Protein AF-C6B8P1-F1 (afdb_monomer_lite)

pLDDT: mean 81.78, std 20.17, range [37.25, 97.69]

Organism: Rhizobium leguminosarum bv. trifolii (strain WSM1325) (NCBI:txid395491)

Structure (mmCIF, N/CA/C/O backbone):
data_AF-C6B8P1-F1
#
_entry.id   AF-C6B8P1-F1
#
loop_
_atom_site.group_PDB
_atom_site.id
_atom_site.type_symbol
_atom_site.label_atom_id
_atom_site.label_alt_id
_atom_site.label_comp_id
_atom_site.label_asym_id
_atom_site.label_entity_id
_atom_site.label_seq_id
_atom_site.pdbx_PDB_ins_code
_atom_site.Cartn_x
_atom_site.Cartn_y
_atom_site.Cartn_z
_atom_site.occupancy
_atom_site.B_iso_or_equiv
_atom_site.auth_seq_id
_atom_site.auth_comp_id
_atom_site.auth_asym_id
_atom_site.auth_atom_id
_atom_site.pdbx_PDB_model_num
ATOM 1 N N . MET A 1 1 ? 1.875 35.845 3.578 1.00 37.25 1 MET A N 1
ATOM 2 C CA . MET A 1 1 ? 2.535 34.590 3.991 1.00 37.25 1 MET A CA 1
ATOM 3 C C . MET A 1 1 ? 3.600 34.291 2.957 1.00 37.25 1 MET A C 1
ATOM 5 O O . MET A 1 1 ? 3.267 34.181 1.786 1.00 37.25 1 MET A O 1
ATOM 9 N N . ASP A 1 2 ? 4.862 34.320 3.372 1.00 40.69 2 ASP A N 1
ATOM 10 C CA . ASP A 1 2 ? 6.037 34.169 2.511 1.00 40.69 2 ASP A CA 1
ATOM 11 C C . ASP A 1 2 ? 6.458 32.689 2.495 1.00 40.69 2 ASP A C 1
ATOM 13 O O . ASP A 1 2 ? 6.724 32.115 3.548 1.00 40.69 2 ASP A O 1
ATOM 17 N N . PHE A 1 3 ? 6.473 32.062 1.316 1.00 51.00 3 PHE A N 1
ATOM 18 C CA . PHE A 1 3 ? 6.819 30.646 1.115 1.00 51.00 3 PHE A CA 1
ATOM 19 C C . PHE A 1 3 ? 8.335 30.409 0.940 1.00 51.00 3 PHE A C 1
ATOM 21 O O . PHE A 1 3 ? 8.756 29.322 0.549 1.00 51.00 3 PHE A O 1
ATOM 28 N N . LYS A 1 4 ? 9.191 31.396 1.236 1.00 53.03 4 LYS A N 1
ATOM 29 C CA . LYS A 1 4 ? 10.653 31.296 1.052 1.00 53.03 4 LYS A CA 1
ATOM 30 C C . LYS A 1 4 ? 11.397 30.403 2.052 1.00 53.03 4 LYS A C 1
ATOM 32 O O . LYS A 1 4 ? 12.612 30.263 1.941 1.00 53.03 4 LYS A O 1
ATOM 37 N N . THR A 1 5 ? 10.721 29.770 3.010 1.00 48.81 5 THR A N 1
ATOM 38 C CA . THR A 1 5 ? 11.385 28.967 4.058 1.00 48.81 5 THR A CA 1
ATOM 39 C C . THR A 1 5 ? 11.462 27.461 3.778 1.00 48.81 5 THR A C 1
ATOM 41 O O . THR A 1 5 ? 12.044 26.740 4.580 1.00 48.81 5 THR A O 1
ATOM 44 N N . LEU A 1 6 ? 10.970 26.974 2.633 1.00 47.81 6 LEU A N 1
ATOM 45 C CA . LEU A 1 6 ? 11.053 25.549 2.259 1.00 47.81 6 LEU A CA 1
ATOM 46 C C . LEU A 1 6 ? 12.353 25.147 1.523 1.00 47.81 6 LEU A C 1
ATOM 48 O O . LEU A 1 6 ? 12.455 24.035 1.027 1.00 47.81 6 LEU A O 1
ATOM 52 N N . GLN A 1 7 ? 13.380 26.005 1.475 1.00 43.84 7 GLN A N 1
ATOM 53 C CA . GLN A 1 7 ? 14.667 25.718 0.805 1.00 43.84 7 GLN A CA 1
ATOM 54 C C . GLN A 1 7 ? 15.738 25.063 1.704 1.00 43.84 7 GLN A C 1
ATOM 56 O O . GLN A 1 7 ? 16.932 25.295 1.519 1.00 43.84 7 GLN A O 1
ATOM 61 N N . LYS A 1 8 ? 15.359 24.273 2.717 1.00 45.25 8 LYS A N 1
ATOM 62 C CA . LYS A 1 8 ? 16.341 23.633 3.619 1.00 45.25 8 LYS A CA 1
ATOM 63 C C . LYS A 1 8 ? 16.007 22.194 3.996 1.00 45.25 8 LYS A C 1
ATOM 65 O O . LYS A 1 8 ? 16.057 21.835 5.160 1.00 45.25 8 LYS A O 1
ATOM 70 N N . LEU A 1 9 ? 15.718 21.380 2.998 1.00 48.38 9 LEU A N 1
ATOM 71 C CA . LEU A 1 9 ? 16.111 19.975 2.869 1.00 48.38 9 LEU A CA 1
ATOM 72 C C . LEU A 1 9 ? 16.194 19.827 1.344 1.00 48.38 9 LEU A C 1
ATOM 74 O O . LEU A 1 9 ? 15.307 20.298 0.652 1.00 48.38 9 LEU A O 1
ATOM 78 N N . GLU A 1 10 ? 17.301 19.460 0.719 1.00 44.62 10 GLU A N 1
ATOM 79 C CA . GLU A 1 10 ? 17.561 18.067 0.368 1.00 44.62 10 GLU A CA 1
ATOM 80 C C . GLU A 1 10 ? 18.940 18.002 -0.314 1.00 44.62 10 GLU A C 1
ATOM 82 O O . GLU A 1 10 ? 19.068 17.782 -1.513 1.00 44.62 10 GLU A O 1
ATOM 87 N N . SER A 1 11 ? 20.014 18.156 0.459 1.00 49.09 11 SER A N 1
ATOM 88 C CA . SER A 1 11 ? 21.269 17.477 0.112 1.00 49.09 11 SER A CA 1
ATOM 89 C C . SER A 1 11 ? 21.192 16.071 0.699 1.00 49.09 11 SER A C 1
ATOM 91 O O . SER A 1 11 ? 21.906 15.738 1.644 1.00 49.09 11 SER A O 1
ATOM 93 N N . MET A 1 12 ? 20.237 15.273 0.217 1.00 46.00 12 MET A N 1
ATOM 94 C CA . MET A 1 12 ? 20.162 13.865 0.584 1.00 46.00 12 MET A CA 1
ATOM 95 C C . MET A 1 12 ? 21.366 13.141 -0.048 1.00 46.00 12 MET A C 1
ATOM 97 O O . MET A 1 12 ? 21.635 13.346 -1.233 1.00 46.00 12 MET A O 1
ATOM 101 N N . PRO A 1 13 ? 22.138 12.341 0.714 1.00 42.12 13 PRO A N 1
ATOM 102 C CA . PRO A 1 13 ? 23.289 11.612 0.180 1.00 42.12 13 PRO A CA 1
ATOM 103 C C . PRO A 1 13 ? 22.873 10.751 -1.020 1.00 42.12 13 PRO A C 1
ATOM 105 O O . PRO A 1 13 ? 21.767 10.227 -1.038 1.00 42.12 13 PRO A O 1
ATOM 108 N N . GLY A 1 14 ? 23.752 10.562 -2.011 1.00 44.81 14 GLY A N 1
ATOM 109 C CA . GLY A 1 14 ? 23.454 9.822 -3.255 1.00 44.81 14 GLY A CA 1
ATOM 110 C C . GLY A 1 14 ? 22.941 8.380 -3.073 1.00 44.81 14 GLY A C 1
ATOM 111 O O . GLY A 1 14 ? 22.406 7.800 -4.007 1.00 44.81 14 GLY A O 1
ATOM 112 N N . SER A 1 15 ? 23.014 7.818 -1.862 1.00 45.06 15 SER A N 1
ATOM 113 C CA . SER A 1 15 ? 22.348 6.569 -1.453 1.00 45.06 15 SER A CA 1
ATOM 114 C C . SER A 1 15 ? 20.830 6.700 -1.213 1.00 45.06 15 SER A C 1
ATOM 116 O O . SER A 1 15 ? 20.162 5.704 -0.934 1.00 45.06 15 SER A O 1
ATOM 118 N N . MET A 1 16 ? 20.292 7.918 -1.305 1.00 45.12 16 MET A N 1
ATOM 119 C CA . MET A 1 16 ? 18.873 8.282 -1.248 1.00 45.12 16 MET A CA 1
ATOM 120 C C . MET A 1 16 ? 18.324 8.730 -2.606 1.00 45.12 16 MET A C 1
ATOM 122 O O . MET A 1 16 ? 17.133 9.015 -2.706 1.00 45.12 16 MET A O 1
ATOM 126 N N . GLN A 1 17 ? 19.146 8.759 -3.663 1.00 44.03 17 GLN A N 1
ATOM 127 C CA . GLN A 1 17 ? 18.602 8.765 -5.016 1.00 44.03 17 GLN A CA 1
ATOM 128 C C . GLN A 1 17 ? 17.941 7.405 -5.215 1.00 44.03 17 GLN A C 1
ATOM 130 O O . GLN A 1 17 ? 18.605 6.405 -5.489 1.00 44.03 17 GLN A O 1
ATOM 135 N N . ALA A 1 18 ? 16.628 7.356 -4.984 1.00 57.00 18 ALA A N 1
ATOM 136 C CA . ALA A 1 18 ? 15.815 6.226 -5.374 1.00 57.00 18 ALA A CA 1
ATOM 137 C C . ALA A 1 18 ? 16.078 6.016 -6.864 1.00 57.00 18 ALA A C 1
ATOM 139 O O . ALA A 1 18 ? 15.688 6.834 -7.698 1.00 57.00 18 ALA A O 1
ATOM 140 N N . LYS A 1 19 ? 16.818 4.955 -7.190 1.00 58.81 19 LYS A N 1
ATOM 141 C CA . LYS A 1 19 ? 16.920 4.486 -8.564 1.00 58.81 19 LYS A CA 1
ATOM 142 C C . LYS A 1 19 ? 15.482 4.397 -9.095 1.00 58.81 19 LYS A C 1
ATOM 144 O O . LYS A 1 19 ? 14.628 3.914 -8.342 1.00 58.81 19 LYS A O 1
ATOM 149 N N . PRO A 1 20 ? 15.197 4.880 -10.317 1.00 63.44 20 PRO A N 1
ATOM 150 C CA . PRO A 1 20 ? 13.892 4.682 -10.924 1.00 63.44 20 PRO A CA 1
ATOM 151 C C . PRO A 1 20 ? 13.538 3.203 -10.803 1.00 63.44 20 PRO A C 1
ATOM 153 O O . PRO A 1 20 ? 14.310 2.346 -11.243 1.00 63.44 20 PRO A O 1
ATOM 156 N N . ARG A 1 21 ? 12.450 2.927 -10.088 1.00 74.00 21 ARG A N 1
ATOM 157 C CA . ARG A 1 21 ? 11.935 1.575 -9.913 1.00 74.00 21 ARG A CA 1
ATOM 158 C C . ARG A 1 21 ? 11.324 1.129 -11.225 1.00 74.00 21 ARG A C 1
ATOM 160 O O . ARG A 1 21 ? 10.733 1.954 -11.923 1.00 74.00 21 ARG A O 1
ATOM 167 N N . ASP A 1 22 ? 11.480 -0.144 -11.562 1.00 84.94 22 ASP A N 1
ATOM 168 C CA . ASP A 1 22 ? 10.717 -0.699 -12.674 1.00 84.94 22 ASP A CA 1
ATOM 169 C C . ASP A 1 22 ? 9.231 -0.635 -12.277 1.00 84.94 22 ASP A C 1
ATOM 171 O O . ASP A 1 22 ? 8.893 -1.116 -11.198 1.00 84.94 22 ASP A O 1
ATOM 175 N N . PRO A 1 23 ? 8.338 -0.007 -13.060 1.00 86.50 23 PRO A N 1
ATOM 176 C CA . PRO A 1 23 ? 6.921 0.088 -12.706 1.00 86.50 23 PRO A CA 1
ATOM 177 C C . PRO A 1 23 ? 6.267 -1.283 -12.477 1.00 86.50 23 PRO A C 1
ATOM 179 O O . PRO A 1 23 ? 5.310 -1.370 -11.704 1.00 86.50 23 PRO A O 1
ATOM 182 N N . GLU A 1 24 ? 6.807 -2.339 -13.090 1.00 90.56 24 GLU A N 1
ATOM 183 C CA . GLU A 1 24 ? 6.347 -3.715 -12.924 1.00 90.56 24 GLU A CA 1
ATOM 184 C C . GLU A 1 24 ? 6.927 -4.397 -11.675 1.00 90.56 24 GLU A C 1
ATOM 186 O O . GLU A 1 24 ? 6.477 -5.485 -11.313 1.00 90.56 24 GLU A O 1
ATOM 191 N N . GLU A 1 25 ? 7.902 -3.807 -10.977 1.00 92.44 25 GLU A N 1
ATOM 192 C CA . GLU A 1 25 ? 8.454 -4.418 -9.767 1.00 92.44 25 GLU A CA 1
ATOM 193 C C . GLU A 1 25 ? 7.454 -4.360 -8.605 1.00 92.44 25 GLU A C 1
ATOM 195 O O . GLU A 1 25 ? 6.797 -3.342 -8.366 1.00 92.44 25 GLU A O 1
ATOM 200 N N . ASP A 1 26 ? 7.348 -5.461 -7.858 1.00 93.31 26 ASP A N 1
ATOM 201 C CA . ASP A 1 26 ? 6.585 -5.483 -6.613 1.00 93.31 26 ASP A CA 1
ATOM 202 C C . A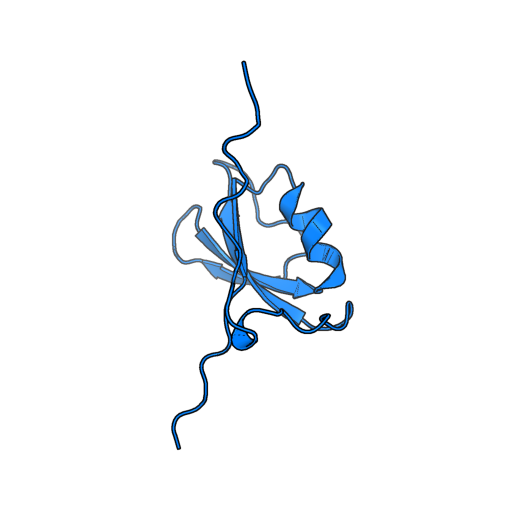SP A 1 26 ? 7.417 -4.864 -5.487 1.00 93.31 26 ASP A C 1
ATOM 204 O O . ASP A 1 26 ? 8.554 -5.265 -5.222 1.00 93.31 26 ASP A O 1
ATOM 208 N N . VAL A 1 27 ? 6.829 -3.899 -4.789 1.00 93.50 27 VAL A N 1
ATOM 209 C CA . VAL A 1 27 ? 7.443 -3.212 -3.657 1.00 93.50 27 VAL A CA 1
ATOM 210 C C . VAL A 1 27 ? 6.677 -3.468 -2.371 1.00 93.50 27 VAL A C 1
ATOM 212 O O . VAL A 1 27 ? 5.458 -3.638 -2.359 1.00 93.50 27 VAL A O 1
ATOM 215 N N . LEU A 1 28 ? 7.408 -3.459 -1.257 1.00 95.12 28 LEU A N 1
ATOM 216 C CA . LEU A 1 28 ? 6.836 -3.630 0.071 1.00 95.12 28 LEU A CA 1
ATOM 217 C C . LEU A 1 28 ? 6.429 -2.294 0.668 1.00 95.12 28 LEU A C 1
ATOM 219 O O . LEU A 1 28 ? 7.265 -1.412 0.870 1.00 95.12 28 LEU A O 1
ATOM 223 N N . VAL A 1 29 ? 5.162 -2.181 1.036 1.00 95.50 29 VAL A N 1
ATOM 224 C CA . VAL A 1 29 ? 4.594 -0.992 1.663 1.00 95.50 29 VAL A CA 1
ATOM 225 C C . VAL A 1 29 ? 4.036 -1.318 3.039 1.00 95.50 29 VAL A C 1
ATOM 227 O O . VAL A 1 29 ? 3.482 -2.391 3.282 1.00 95.50 29 VAL A O 1
ATOM 230 N N . LEU A 1 30 ? 4.190 -0.367 3.948 1.00 96.69 30 LEU A N 1
ATOM 231 C CA . LEU A 1 30 ? 3.485 -0.319 5.215 1.00 96.69 30 LEU A CA 1
ATOM 232 C C . LEU A 1 30 ? 2.374 0.720 5.088 1.00 96.69 30 LEU A C 1
ATOM 234 O O . LEU A 1 30 ? 2.643 1.873 4.761 1.00 96.69 30 LEU A O 1
ATOM 238 N N . LEU A 1 31 ? 1.141 0.308 5.341 1.00 96.94 31 LEU A N 1
ATOM 239 C CA . LEU A 1 31 ? -0.062 1.108 5.166 1.00 96.94 31 LEU A CA 1
ATOM 240 C C . LEU A 1 31 ? -0.724 1.336 6.514 1.00 96.94 31 LEU A C 1
ATOM 242 O O . LEU A 1 31 ? -0.919 0.384 7.271 1.00 96.94 31 LEU A O 1
ATOM 246 N N . LYS A 1 32 ? -1.135 2.574 6.770 1.00 97.44 32 LYS A N 1
ATOM 247 C CA . LYS A 1 32 ? -2.139 2.894 7.777 1.00 97.44 32 LYS A CA 1
ATOM 248 C C . LYS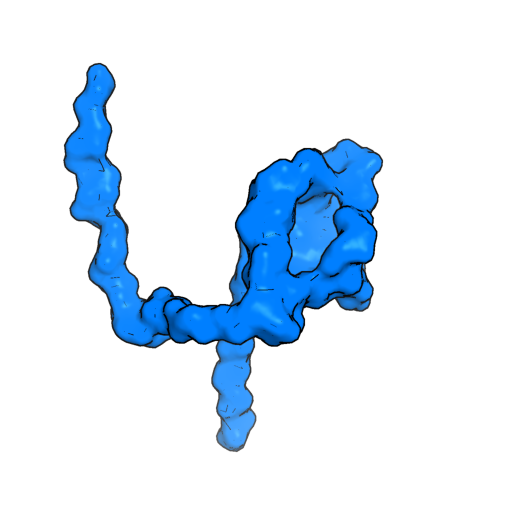 A 1 32 ? -3.452 3.190 7.064 1.00 97.44 32 LYS A C 1
ATOM 250 O O . LYS A 1 32 ? -3.520 4.097 6.236 1.00 97.44 32 LYS A O 1
ATOM 255 N N . LEU A 1 33 ? -4.480 2.413 7.370 1.00 97.69 33 LEU A N 1
ATOM 256 C CA . LEU A 1 33 ? -5.825 2.574 6.835 1.00 97.69 33 LEU A CA 1
ATOM 257 C C . LEU A 1 33 ? -6.601 3.601 7.654 1.00 97.69 33 LEU A C 1
ATOM 259 O O . LEU A 1 33 ? -6.459 3.676 8.873 1.00 97.69 33 LEU A O 1
ATOM 263 N N . ARG A 1 34 ? -7.494 4.335 6.995 1.00 96.62 34 ARG A N 1
ATOM 264 C CA . ARG A 1 34 ? -8.507 5.124 7.698 1.00 96.62 34 ARG A CA 1
ATOM 265 C C . ARG A 1 34 ? -9.493 4.198 8.410 1.00 96.62 34 ARG A C 1
ATOM 267 O O . ARG A 1 34 ? -9.788 3.095 7.947 1.00 96.62 34 ARG A O 1
ATOM 274 N N . ASN A 1 35 ? -10.051 4.664 9.524 1.00 94.06 35 ASN A N 1
ATOM 275 C CA . ASN A 1 35 ? -10.992 3.880 10.326 1.00 94.06 35 ASN A CA 1
ATOM 276 C C . ASN A 1 35 ? -12.182 3.372 9.498 1.00 94.06 35 ASN A C 1
ATOM 278 O O . ASN A 1 35 ? -12.861 4.148 8.831 1.00 94.06 35 ASN A O 1
ATOM 282 N N . GLY A 1 36 ? -12.447 2.065 9.575 1.00 91.44 36 GLY A N 1
ATOM 283 C CA . GLY A 1 36 ? -13.554 1.418 8.865 1.00 91.44 36 GLY A CA 1
ATOM 284 C C . GLY A 1 36 ? -13.290 1.125 7.384 1.00 91.44 36 GLY A C 1
ATOM 285 O O . GLY A 1 36 ? -14.134 0.501 6.744 1.00 91.44 36 GLY A O 1
ATOM 286 N N . HIS A 1 37 ? -12.133 1.519 6.842 1.00 95.69 37 HIS A N 1
ATOM 287 C CA . HIS A 1 37 ? -11.747 1.178 5.478 1.00 95.69 37 HIS A CA 1
ATOM 288 C C . HIS A 1 37 ? -11.052 -0.186 5.397 1.00 95.69 37 HIS A C 1
ATOM 290 O O . HIS A 1 37 ? -10.462 -0.689 6.356 1.00 95.69 37 HIS A O 1
ATOM 296 N N . SER A 1 38 ? -11.133 -0.794 4.215 1.00 94.56 38 SER A N 1
ATOM 297 C CA . SER A 1 38 ? -10.457 -2.049 3.888 1.00 94.56 38 SER A CA 1
ATOM 298 C C . SER A 1 38 ? -9.220 -1.793 3.029 1.00 94.56 38 SER A C 1
ATOM 300 O O . SER A 1 38 ? -9.046 -0.708 2.478 1.00 94.56 38 SER A O 1
ATOM 302 N N . VAL A 1 39 ? -8.343 -2.794 2.941 1.00 95.56 39 VAL A N 1
ATOM 303 C CA . VAL A 1 39 ? -7.161 -2.735 2.072 1.00 95.56 39 VAL A CA 1
ATOM 304 C C . VAL A 1 39 ? -7.633 -2.652 0.614 1.00 95.56 39 VAL A C 1
ATOM 306 O O . VAL A 1 39 ? -8.466 -3.478 0.226 1.00 95.56 39 VAL A O 1
ATOM 309 N N . PRO A 1 40 ? -7.124 -1.708 -0.198 1.00 96.00 40 PRO A N 1
ATOM 310 C CA . PRO A 1 40 ? -7.505 -1.614 -1.602 1.00 96.00 40 PRO A CA 1
ATOM 311 C C . PRO A 1 40 ? -7.188 -2.901 -2.374 1.00 96.00 40 PRO A C 1
ATOM 313 O O . PRO A 1 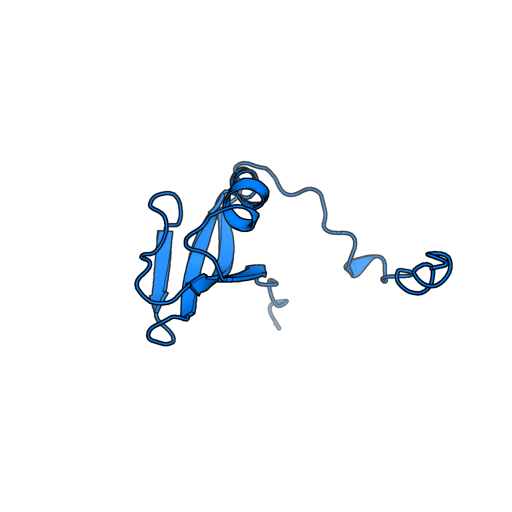40 ? -6.147 -3.515 -2.164 1.00 96.00 40 PRO A O 1
ATOM 316 N N . GLY A 1 41 ? -8.058 -3.303 -3.305 1.00 96.69 41 GLY A N 1
ATOM 317 C CA . GLY A 1 41 ? -7.940 -4.601 -3.993 1.00 96.69 41 GLY A CA 1
ATOM 318 C C . GLY A 1 41 ? -6.709 -4.769 -4.895 1.00 96.69 41 GLY A C 1
ATOM 319 O O . GLY A 1 41 ? -6.395 -5.890 -5.283 1.00 96.69 41 GLY A O 1
ATOM 320 N N . TYR A 1 42 ? -6.014 -3.677 -5.226 1.00 94.88 42 TYR A N 1
ATOM 321 C CA . TYR A 1 42 ? -4.754 -3.692 -5.980 1.00 94.88 42 TYR A CA 1
ATOM 322 C C . TYR A 1 42 ? -3.516 -3.855 -5.079 1.00 94.88 42 TYR A C 1
ATOM 324 O O . TYR A 1 42 ? -2.408 -4.010 -5.581 1.00 94.88 42 TYR A O 1
ATOM 332 N N . VAL A 1 43 ? -3.694 -3.853 -3.755 1.00 96.69 43 VAL A N 1
ATOM 333 C CA . VAL A 1 43 ? -2.645 -4.179 -2.787 1.00 96.69 43 VAL A CA 1
ATOM 334 C C . VAL A 1 43 ? -2.807 -5.634 -2.371 1.00 96.69 43 VAL A C 1
ATOM 336 O O . VAL A 1 43 ? -3.876 -6.048 -1.921 1.00 96.69 43 VAL A O 1
ATOM 339 N N . ARG A 1 44 ? -1.730 -6.416 -2.448 1.00 97.56 44 ARG A N 1
ATOM 340 C CA . ARG A 1 44 ? -1.682 -7.769 -1.889 1.00 97.56 44 ARG A CA 1
ATOM 341 C C . ARG A 1 44 ? -1.277 -7.689 -0.410 1.00 97.56 44 ARG A C 1
ATOM 343 O O . ARG A 1 44 ? -0.106 -7.439 -0.124 1.00 97.56 44 ARG A O 1
ATOM 350 N N . PRO A 1 45 ? -2.188 -7.899 0.558 1.00 95.94 45 PRO A N 1
ATOM 351 C CA . PRO A 1 45 ? -1.833 -7.847 1.973 1.00 95.94 45 PRO A CA 1
ATOM 352 C C . PRO A 1 45 ? -0.912 -9.016 2.349 1.00 95.94 45 PRO A C 1
ATOM 354 O O . PRO A 1 45 ? -1.169 -10.161 1.981 1.00 95.94 45 PRO A O 1
ATOM 357 N N . ARG A 1 46 ? 0.143 -8.730 3.120 1.00 96.12 46 ARG A N 1
ATOM 358 C CA . ARG A 1 46 ? 1.078 -9.728 3.663 1.00 96.12 46 ARG A CA 1
ATOM 359 C C . ARG A 1 46 ? 0.800 -10.043 5.121 1.00 96.12 46 ARG A C 1
ATOM 361 O O . ARG A 1 46 ? 0.695 -11.206 5.492 1.00 96.12 46 ARG A O 1
ATOM 368 N N . ALA A 1 47 ? 0.716 -9.009 5.952 1.00 94.88 47 ALA A N 1
ATOM 369 C CA . ALA A 1 47 ? 0.452 -9.161 7.373 1.00 94.88 47 ALA A CA 1
ATOM 370 C C . ALA A 1 47 ? -0.323 -7.960 7.907 1.00 94.88 47 ALA A C 1
ATOM 372 O O . ALA A 1 47 ? -0.111 -6.822 7.494 1.00 94.88 47 ALA A O 1
ATOM 373 N N . ARG A 1 48 ? -1.203 -8.217 8.873 1.00 95.81 48 ARG A N 1
ATOM 374 C CA . ARG A 1 48 ? -1.880 -7.171 9.632 1.00 95.81 48 ARG A CA 1
ATOM 375 C C . ARG A 1 48 ? -1.168 -7.000 10.972 1.00 95.81 48 ARG A C 1
ATOM 377 O O . ARG A 1 48 ? -1.077 -7.953 11.737 1.00 95.81 48 ARG A O 1
ATOM 384 N N . ILE A 1 49 ? -0.631 -5.806 11.210 1.00 94.19 49 ILE A N 1
ATOM 385 C CA . ILE A 1 49 ? 0.176 -5.475 12.395 1.00 94.19 49 ILE A CA 1
ATOM 386 C C . ILE A 1 49 ? -0.726 -4.954 13.520 1.00 94.19 49 ILE 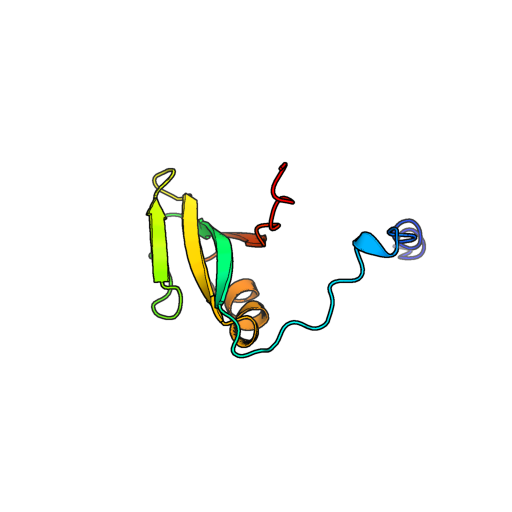A C 1
ATOM 388 O O . ILE A 1 49 ? -0.550 -5.322 14.677 1.00 94.19 49 ILE A O 1
ATOM 392 N N . SER A 1 50 ? -1.726 -4.143 13.173 1.00 92.56 50 SER A N 1
ATOM 393 C CA . SER A 1 50 ? -2.802 -3.682 14.062 1.00 92.56 50 SER A CA 1
ATOM 394 C C . SER A 1 50 ? -4.119 -3.617 13.283 1.00 92.56 50 SER A C 1
ATOM 396 O O . SER A 1 50 ? -4.155 -3.938 12.097 1.00 92.56 50 SER A O 1
ATOM 398 N N . GLY A 1 51 ? -5.221 -3.208 13.921 1.00 89.81 51 GLY A N 1
ATOM 399 C CA . GLY A 1 51 ? -6.514 -3.081 13.233 1.00 89.81 51 GLY A CA 1
ATOM 400 C C . GLY A 1 51 ? -6.439 -2.227 11.958 1.00 89.81 51 GLY A C 1
ATOM 401 O O . GLY A 1 51 ? -6.993 -2.605 10.926 1.00 89.81 51 GLY A O 1
ATOM 402 N N . ASP A 1 52 ? -5.682 -1.135 12.017 1.00 95.50 52 ASP A N 1
ATOM 403 C CA . ASP A 1 52 ? -5.496 -0.140 10.963 1.00 95.50 52 ASP A CA 1
ATOM 404 C C . ASP A 1 52 ? -4.150 -0.244 10.223 1.00 95.50 52 ASP A C 1
ATOM 406 O O . ASP A 1 52 ? -4.035 0.307 9.133 1.00 95.50 52 ASP A O 1
ATOM 410 N N . ILE A 1 53 ? -3.145 -0.964 10.739 1.00 96.44 53 ILE A N 1
ATOM 411 C CA . ILE A 1 53 ? -1.816 -1.058 10.111 1.00 96.44 53 ILE A CA 1
ATOM 412 C C . ILE A 1 53 ? -1.621 -2.402 9.407 1.00 96.44 53 ILE A C 1
ATOM 414 O O . ILE A 1 53 ? -1.749 -3.474 10.007 1.00 96.44 53 ILE A O 1
ATOM 418 N N . VAL A 1 54 ? -1.247 -2.349 8.129 1.00 96.81 54 VAL A N 1
ATOM 419 C CA . VAL A 1 54 ? -1.066 -3.514 7.253 1.00 96.81 54 VAL A CA 1
ATOM 420 C C . VAL A 1 54 ? 0.237 -3.390 6.475 1.00 96.81 54 VAL A C 1
ATOM 422 O O . VAL A 1 54 ? 0.526 -2.337 5.920 1.00 96.81 54 VAL A O 1
ATOM 425 N N . SER A 1 55 ? 1.011 -4.468 6.382 1.00 96.81 55 SER A N 1
ATOM 426 C CA . SER A 1 55 ? 2.056 -4.590 5.367 1.00 96.81 55 SER A CA 1
ATOM 427 C C . SER A 1 55 ? 1.495 -5.255 4.113 1.00 96.81 55 SER A C 1
ATOM 429 O O . SER A 1 55 ? 0.704 -6.201 4.197 1.00 96.81 55 SER A O 1
ATOM 431 N N . GLY A 1 56 ? 1.897 -4.771 2.944 1.00 96.38 56 GLY A N 1
ATOM 432 C CA . GLY A 1 56 ? 1.419 -5.267 1.661 1.00 96.38 56 GLY A CA 1
ATOM 433 C C . GLY A 1 56 ? 2.456 -5.147 0.555 1.00 96.38 56 GLY A C 1
ATOM 434 O O . GLY A 1 56 ? 3.473 -4.471 0.703 1.00 96.38 56 GLY A O 1
ATOM 435 N N . GLU A 1 57 ? 2.181 -5.837 -0.541 1.00 97.31 57 GLU A N 1
ATOM 436 C CA . GLU A 1 57 ? 2.896 -5.740 -1.809 1.00 97.31 57 GLU A CA 1
ATOM 437 C C . GLU A 1 57 ? 2.022 -5.009 -2.825 1.00 97.31 57 GLU A C 1
ATOM 439 O O . GLU A 1 57 ? 0.805 -5.213 -2.875 1.00 97.31 57 GLU A O 1
ATOM 444 N N . ILE A 1 58 ? 2.647 -4.151 -3.619 1.00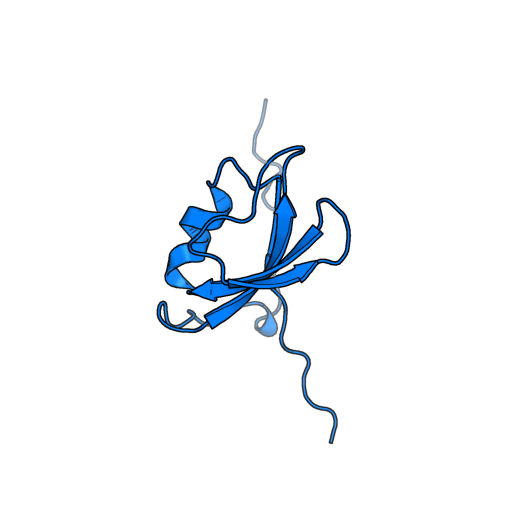 96.38 58 ILE A N 1
ATOM 445 C CA . ILE A 1 58 ? 2.012 -3.382 -4.689 1.00 96.38 58 ILE A CA 1
ATOM 446 C C . ILE A 1 58 ? 3.025 -3.190 -5.820 1.00 96.38 58 ILE A C 1
ATOM 448 O O . ILE A 1 58 ? 4.227 -3.159 -5.558 1.00 96.38 58 ILE A O 1
ATOM 452 N N . ARG A 1 59 ? 2.562 -3.028 -7.061 1.00 95.94 59 ARG A N 1
ATOM 453 C CA . ARG A 1 59 ? 3.422 -2.597 -8.167 1.00 95.94 59 ARG A CA 1
ATOM 454 C C . ARG A 1 59 ? 3.952 -1.190 -7.914 1.00 95.94 59 ARG A C 1
ATOM 456 O O . ARG A 1 59 ? 3.211 -0.318 -7.457 1.00 95.94 59 ARG A O 1
ATOM 463 N N . ALA A 1 60 ? 5.211 -0.935 -8.258 1.00 93.25 60 ALA A N 1
ATOM 464 C CA . ALA A 1 60 ? 5.789 0.401 -8.138 1.00 93.25 60 ALA A CA 1
ATOM 465 C C . ALA A 1 60 ? 5.014 1.451 -8.960 1.00 93.25 60 ALA A C 1
ATOM 467 O O . ALA A 1 60 ? 4.894 2.593 -8.518 1.00 93.25 60 ALA A O 1
ATOM 468 N N . GLY A 1 61 ? 4.433 1.061 -10.103 1.00 93.25 61 GLY A N 1
ATOM 469 C CA . GLY A 1 61 ? 3.581 1.931 -10.922 1.00 93.25 61 GLY A CA 1
ATOM 470 C C . GLY A 1 61 ? 2.274 2.378 -10.250 1.00 93.25 61 GLY A C 1
ATOM 471 O O . GLY A 1 61 ? 1.726 3.411 -10.620 1.00 93.25 61 GLY A O 1
ATOM 472 N N . ASP A 1 62 ? 1.798 1.661 -9.229 1.00 95.31 62 ASP A N 1
ATOM 473 C CA . ASP A 1 62 ? 0.564 1.995 -8.505 1.00 95.31 62 ASP A CA 1
ATOM 474 C C . ASP A 1 62 ? 0.823 2.838 -7.235 1.00 95.31 62 ASP A C 1
ATOM 476 O O . ASP A 1 62 ? -0.105 3.114 -6.473 1.00 95.31 62 ASP A O 1
ATOM 480 N N . LEU A 1 63 ? 2.066 3.270 -6.975 1.00 93.50 63 LEU A N 1
ATOM 481 C CA . LEU A 1 63 ? 2.403 4.048 -5.773 1.00 93.50 63 LEU A CA 1
ATOM 482 C C . LEU A 1 63 ? 1.711 5.417 -5.722 1.00 93.50 63 LEU A C 1
ATOM 484 O O . LEU A 1 63 ? 1.290 5.837 -4.646 1.00 93.50 63 LEU A O 1
ATOM 488 N N . GLU A 1 64 ? 1.572 6.104 -6.859 1.00 92.81 64 GLU A N 1
ATOM 489 C CA . GLU A 1 64 ? 0.842 7.381 -6.920 1.00 92.81 64 GLU A CA 1
ATOM 490 C C . GLU A 1 64 ? -0.641 7.169 -6.609 1.00 92.81 64 GLU A C 1
ATOM 492 O O . GLU A 1 64 ? -1.208 7.840 -5.751 1.00 92.81 64 GLU A O 1
ATOM 497 N N . ARG A 1 65 ? -1.244 6.138 -7.211 1.00 95.31 65 ARG A N 1
ATOM 498 C CA . ARG A 1 65 ? -2.624 5.738 -6.925 1.00 95.31 65 ARG A CA 1
ATOM 499 C C . ARG A 1 65 ? -2.837 5.423 -5.444 1.00 95.31 65 ARG A C 1
ATOM 501 O O . ARG A 1 65 ? -3.868 5.789 -4.893 1.00 95.31 65 ARG A O 1
ATOM 508 N N . LEU A 1 66 ? -1.883 4.737 -4.816 1.00 94.75 66 LEU A N 1
ATOM 509 C CA . LEU A 1 66 ? -1.928 4.397 -3.396 1.00 94.75 66 LEU A CA 1
ATOM 510 C C . LEU A 1 66 ? -1.869 5.644 -2.501 1.00 94.75 66 LEU A C 1
ATOM 512 O O . LEU A 1 66 ? -2.532 5.673 -1.465 1.00 94.75 66 LEU A O 1
ATOM 516 N N . ALA A 1 67 ? -1.102 6.666 -2.896 1.00 92.38 67 ALA A N 1
ATOM 517 C CA . ALA A 1 67 ? -1.016 7.937 -2.176 1.00 92.38 67 ALA A CA 1
ATOM 518 C C . ALA A 1 67 ? -2.354 8.696 -2.171 1.00 92.38 67 ALA A C 1
ATOM 520 O O . ALA A 1 67 ? -2.699 9.326 -1.171 1.00 92.38 67 ALA A O 1
ATOM 521 N N . ASP A 1 68 ? -3.103 8.594 -3.269 1.00 95.69 68 ASP A N 1
ATOM 522 C CA . ASP A 1 68 ? -4.389 9.268 -3.467 1.00 95.69 68 ASP A CA 1
ATOM 523 C C . ASP A 1 68 ? -5.601 8.423 -3.029 1.00 95.69 68 ASP A C 1
ATOM 525 O O . ASP A 1 68 ? -6.750 8.868 -3.125 1.00 95.69 68 ASP A O 1
ATOM 529 N N . ASP A 1 69 ? -5.383 7.196 -2.551 1.00 96.69 69 ASP A N 1
ATOM 530 C CA . ASP A 1 69 ? -6.472 6.279 -2.233 1.00 96.69 69 ASP A CA 1
ATOM 531 C C . ASP A 1 69 ? -7.218 6.703 -0.951 1.00 96.69 69 ASP A C 1
ATOM 533 O O . ASP A 1 69 ? -6.610 6.867 0.113 1.00 96.69 69 ASP A O 1
ATOM 537 N N . PRO A 1 70 ? -8.558 6.838 -0.995 1.00 96.56 70 PRO A N 1
ATOM 538 C CA . PRO A 1 70 ? -9.343 7.307 0.144 1.00 96.56 70 PRO A CA 1
ATOM 539 C C . PRO A 1 70 ? -9.325 6.353 1.344 1.00 96.56 70 PRO A C 1
ATOM 541 O O . PRO A 1 70 ? -9.658 6.777 2.449 1.00 96.56 70 PRO A O 1
ATOM 544 N N . ALA A 1 71 ? -8.969 5.078 1.162 1.00 96.69 71 ALA A N 1
ATOM 545 C CA . ALA A 1 71 ? -8.814 4.129 2.259 1.00 96.69 71 ALA A CA 1
ATOM 546 C C . ALA A 1 71 ? -7.514 4.331 3.047 1.00 96.69 71 ALA A C 1
ATOM 548 O O . ALA A 1 71 ? -7.405 3.830 4.170 1.00 96.69 71 ALA A O 1
ATOM 549 N N . ILE A 1 72 ? -6.542 5.057 2.489 1.00 96.69 72 ILE A N 1
ATOM 550 C CA . ILE A 1 72 ? -5.214 5.236 3.066 1.00 96.69 72 ILE A CA 1
ATOM 551 C C . ILE A 1 72 ? -5.176 6.525 3.898 1.00 96.69 72 ILE A C 1
ATOM 553 O O . ILE A 1 72 ? -5.639 7.599 3.504 1.00 96.69 72 ILE A O 1
ATOM 557 N N . GLU A 1 73 ? -4.668 6.401 5.121 1.00 97.06 73 GLU A N 1
ATOM 558 C CA . GLU A 1 73 ? -4.327 7.535 5.979 1.00 97.06 73 GLU A CA 1
ATOM 559 C C . GLU A 1 73 ? -2.866 7.939 5.763 1.00 97.06 73 GLU A C 1
ATOM 561 O O . GLU A 1 73 ? -2.558 9.121 5.631 1.00 97.06 73 GLU A O 1
ATOM 566 N N . SER A 1 74 ? -1.967 6.954 5.719 1.00 95.31 74 SER A N 1
ATOM 567 C CA . SER A 1 74 ? -0.555 7.155 5.409 1.00 95.31 74 SER A CA 1
ATOM 568 C C . SER A 1 74 ? 0.086 5.880 4.864 1.00 95.31 74 SER A C 1
ATOM 570 O O . SER A 1 74 ? -0.403 4.769 5.087 1.00 95.31 74 SER A O 1
ATOM 572 N N . MET A 1 75 ? 1.202 6.039 4.152 1.00 94.94 75 MET A N 1
ATOM 573 C CA . MET A 1 75 ? 1.997 4.928 3.637 1.00 94.94 75 MET A CA 1
ATOM 574 C C . MET A 1 75 ? 3.493 5.160 3.849 1.00 94.94 75 MET A C 1
ATOM 576 O O . MET A 1 75 ? 3.963 6.297 3.887 1.00 94.94 75 MET A O 1
ATOM 580 N N . SER A 1 76 ? 4.245 4.069 3.962 1.00 94.12 76 SER A N 1
ATOM 581 C CA . SER A 1 76 ? 5.704 4.076 3.987 1.00 94.12 76 SER A CA 1
ATOM 582 C C . SER A 1 76 ? 6.248 2.966 3.099 1.00 94.12 76 SER A C 1
ATOM 584 O O . SER A 1 76 ? 5.785 1.825 3.149 1.00 94.12 76 SER A O 1
ATOM 586 N N . LEU A 1 77 ? 7.241 3.303 2.283 1.00 91.69 77 LEU A N 1
ATOM 587 C CA . LEU A 1 77 ? 7.913 2.352 1.414 1.00 91.69 77 LEU A CA 1
ATOM 588 C C . LEU A 1 77 ? 9.033 1.656 2.186 1.00 91.69 77 LEU A C 1
ATOM 590 O O . LEU A 1 77 ? 9.937 2.300 2.721 1.00 91.69 77 LEU A O 1
ATOM 594 N N . SER A 1 78 ? 8.984 0.329 2.236 1.00 87.25 78 SER A N 1
ATOM 595 C CA . SER A 1 78 ? 9.964 -0.460 2.973 1.00 87.25 78 SER A CA 1
ATOM 596 C C . SER A 1 78 ? 11.313 -0.421 2.264 1.00 87.25 78 SER A C 1
ATOM 598 O O . SER A 1 78 ? 11.414 -0.609 1.049 1.00 87.25 78 SER A O 1
ATOM 600 N N . LYS A 1 79 ? 12.375 -0.205 3.039 1.00 82.81 79 LYS A N 1
ATOM 601 C CA . LYS A 1 79 ? 13.747 -0.266 2.545 1.00 82.81 79 LYS A CA 1
ATOM 602 C C . LYS A 1 79 ? 14.265 -1.697 2.663 1.00 82.81 79 LYS A C 1
ATOM 604 O O . LYS A 1 79 ? 14.173 -2.298 3.730 1.00 82.81 79 LYS A O 1
ATOM 609 N N . ALA A 1 80 ? 14.861 -2.211 1.591 1.00 77.62 80 ALA A N 1
ATOM 610 C CA . ALA A 1 80 ? 15.649 -3.432 1.675 1.00 77.62 80 ALA A CA 1
ATOM 611 C C . ALA A 1 80 ? 16.868 -3.180 2.575 1.00 77.62 80 ALA A C 1
ATOM 613 O O . ALA A 1 80 ? 17.652 -2.256 2.332 1.00 77.62 80 ALA A O 1
ATOM 614 N N . LEU A 1 81 ? 17.007 -3.972 3.636 1.00 79.44 81 LEU A N 1
ATOM 615 C CA . 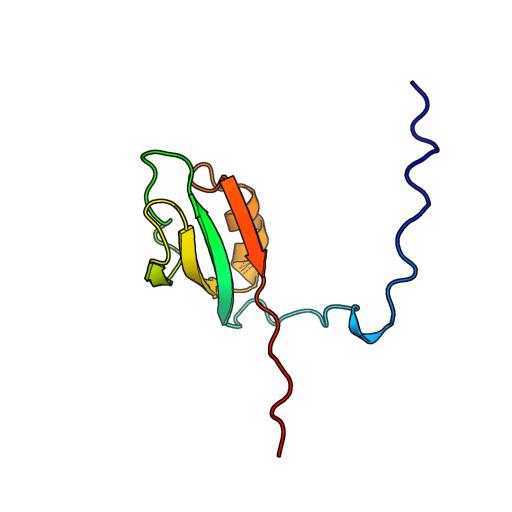LEU A 1 81 ? 18.218 -3.965 4.446 1.00 79.44 81 LEU A CA 1
ATOM 616 C C . LEU A 1 81 ? 19.311 -4.748 3.705 1.00 79.44 81 LEU A C 1
ATOM 618 O O . LEU A 1 81 ? 18.997 -5.773 3.096 1.00 79.44 81 LEU A O 1
ATOM 622 N N . PRO A 1 82 ? 20.573 -4.284 3.726 1.00 79.12 82 PRO A N 1
ATOM 623 C CA . PRO A 1 82 ? 21.673 -5.073 3.196 1.00 79.12 82 PRO A CA 1
ATOM 624 C C . PRO A 1 82 ? 21.769 -6.383 3.982 1.00 79.12 82 PRO A C 1
ATOM 626 O O . PRO A 1 82 ? 21.656 -6.386 5.209 1.00 79.12 82 PRO A O 1
ATOM 629 N N . VAL A 1 83 ? 21.960 -7.490 3.269 1.00 78.00 83 VAL A N 1
ATOM 630 C CA . VAL A 1 83 ? 22.264 -8.777 3.897 1.00 78.00 83 VAL A CA 1
ATOM 631 C C . VAL A 1 83 ? 23.653 -8.652 4.518 1.00 78.00 83 VAL A C 1
ATOM 633 O O . VAL A 1 83 ? 24.596 -8.253 3.837 1.00 78.00 83 VAL A O 1
ATOM 636 N N . ILE A 1 84 ? 23.760 -8.918 5.819 1.00 75.81 84 ILE A N 1
ATOM 637 C CA . ILE A 1 84 ? 25.055 -9.050 6.491 1.00 75.81 84 ILE A CA 1
ATOM 638 C C . ILE A 1 84 ? 25.497 -10.496 6.254 1.00 75.81 84 ILE A C 1
ATOM 640 O O . ILE A 1 84 ? 24.789 -11.409 6.681 1.00 75.81 84 ILE A O 1
ATOM 644 N N . GLU A 1 85 ? 26.602 -10.679 5.531 1.00 54.06 85 GLU A N 1
ATOM 645 C CA . GLU A 1 85 ? 27.283 -11.974 5.360 1.00 54.06 85 GLU A CA 1
ATOM 646 C C . GLU A 1 85 ? 28.171 -12.310 6.563 1.00 54.06 85 GLU A C 1
ATOM 648 O O . GLU A 1 85 ? 28.803 -11.377 7.117 1.00 54.06 85 GLU A O 1
#

Secondary structure (DSSP, 8-state):
---TT--S-----GGGS-PPPPTTSEEEEEEEEPTTPPPPTTSEEEEESSSSEEEEEEEGGGHHHHHT-TTEEEEEEPPPPPP--

Radius of gyration: 15.77 Å; chains: 1; bounding box: 41×47×27 Å

Foldseek 3Di:
DDPVPPPPDDPPPPVPPPDPDDQQDKFKKKFFFDPPADDDPQWAWDDDPDPGITITIHGNVCVVVQVVDNRTPDMDTDDDDDDDD

Sequence (85 aa):
MDFKTLQKLESMPGSMQAKPRDPEEDVLVLLKLRNGHSVPGYVRPRARISGDIVSGEIRAGDLERLADDPAIESMSLSKALPVIE